Protein AF-A0ABD0N0C5-F1 (afdb_monomer)

Solvent-accessible surface area (backbone atoms only — not comparable to full-atom values): 5506 Å² total; per-residue (Å²): 143,86,85,80,80,77,79,86,85,71,92,83,71,86,67,82,84,66,76,96,76,82,86,44,72,46,57,54,41,39,78,72,68,40,82,89,55,80,86,85,86,66,81,53,97,62,89,50,33,95,64,54,59,76,86,47,50,67,60,54,50,53,55,51,46,53,54,50,51,50,52,52,49,53,50,68,78,51,77,128

Foldseek 3Di:
DDDDDDDPDPPDDPDDDDDDDPPDPQVVCVVVVVVLGDDDDWDDPPPCRVNPDPVCPVVRVVVVVVVVVVSVVVCVVDPD

pLDDT: mean 81.63, std 24.3, range [28.81, 98.56]

Radius of gyration: 15.82 Å; Cα contacts (8 Å, |Δi|>4): 20; chains: 1; bounding box: 46×22×37 Å

Secondary structure (DSSP, 8-state):
-------TT-TT------S--SS-HHHHHHHTT-S-------S-SSSSGGG--GGGHHHHHHHHHHHHHHHHHHHHHS--

InterPro domains:
  IPR000834 Peptidase M14, carboxypeptidase A [PF00246] (19-67)
  IPR000834 Peptidase M14, carboxypeptida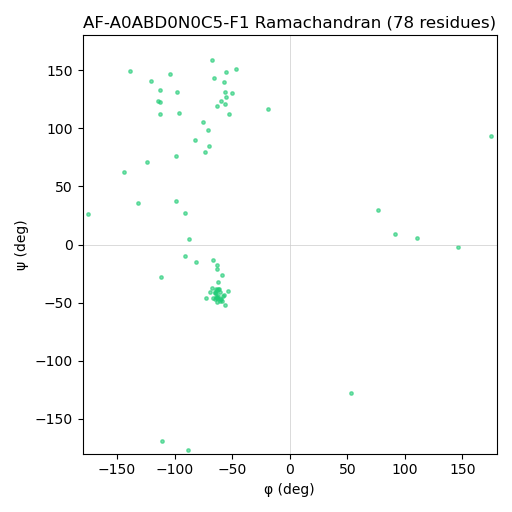se A [PS52035] (1-75)

Sequence (80 aa):
FTHHKAIEGVDEFAMFVSDQASGTSVDWAYLRGIKYSFAFELRDTGKYGFLLPANQIVSTARETWYALRYIMQYVCDHPY

Mean predicted aligned error: 9.48 Å

Structure (mmCIF, N/CA/C/O backbone):
data_AF-A0ABD0N0C5-F1
#
_entry.id   AF-A0ABD0N0C5-F1
#
loop_
_atom_site.group_PDB
_atom_site.id
_atom_site.type_symbol
_atom_site.label_atom_id
_atom_site.label_alt_id
_atom_site.label_comp_id
_atom_site.label_asym_id
_atom_site.label_entity_id
_atom_site.label_seq_id
_atom_site.pdbx_PDB_ins_code
_atom_site.Cartn_x
_atom_site.Cartn_y
_atom_site.Cartn_z
_atom_site.occupancy
_atom_site.B_iso_or_equiv
_atom_site.auth_seq_id
_atom_site.auth_comp_id
_atom_site.auth_asym_id
_atom_site.auth_atom_id
_atom_site.pdbx_PDB_model_num
ATOM 1 N N . PHE A 1 1 ? 27.944 9.554 4.253 1.00 36.47 1 PHE A N 1
ATOM 2 C CA . PHE A 1 1 ? 28.252 9.287 2.835 1.00 36.47 1 PHE A CA 1
ATOM 3 C C . PHE A 1 1 ? 26.934 9.141 2.106 1.00 36.47 1 PHE A C 1
ATOM 5 O O . PHE A 1 1 ? 26.387 8.057 1.978 1.00 36.47 1 PHE A O 1
ATOM 12 N N . THR A 1 2 ? 26.373 10.295 1.778 1.00 35.78 2 THR A N 1
ATOM 13 C CA . THR A 1 2 ? 25.037 10.481 1.219 1.00 35.78 2 THR A CA 1
ATOM 14 C C . THR A 1 2 ? 25.202 10.623 -0.284 1.00 35.78 2 THR A C 1
ATOM 16 O O . THR A 1 2 ? 26.052 11.411 -0.676 1.00 35.78 2 THR A O 1
ATOM 19 N N . HIS A 1 3 ? 24.427 9.895 -1.090 1.00 31.78 3 HIS A N 1
ATOM 20 C CA . HIS A 1 3 ? 23.987 10.267 -2.446 1.00 31.78 3 HIS A CA 1
ATOM 21 C C . HIS A 1 3 ? 23.216 9.089 -3.058 1.00 31.78 3 HIS A C 1
ATOM 23 O O . HIS A 1 3 ? 23.790 8.199 -3.684 1.00 31.78 3 HIS A O 1
ATOM 29 N N . HIS A 1 4 ? 21.894 9.099 -2.911 1.00 37.56 4 HIS A N 1
ATOM 30 C CA . HIS A 1 4 ? 21.017 8.489 -3.902 1.00 37.56 4 HIS A CA 1
ATOM 31 C C . HIS A 1 4 ? 20.249 9.626 -4.555 1.00 37.56 4 HIS A C 1
ATOM 33 O O . HIS A 1 4 ? 19.511 10.354 -3.898 1.00 37.56 4 HIS A O 1
ATOM 39 N N . LYS A 1 5 ? 20.562 9.837 -5.836 1.00 33.59 5 LYS A N 1
ATOM 40 C CA . LYS A 1 5 ? 19.872 10.774 -6.710 1.00 33.59 5 LYS A CA 1
ATOM 41 C C . LYS A 1 5 ? 18.393 10.402 -6.707 1.00 33.59 5 LYS A C 1
ATOM 43 O O . LYS A 1 5 ? 18.051 9.284 -7.086 1.00 33.59 5 LYS A O 1
ATOM 48 N N . ALA A 1 6 ? 17.553 11.342 -6.292 1.00 31.56 6 ALA A N 1
ATOM 49 C CA . ALA A 1 6 ? 16.161 11.353 -6.699 1.00 31.56 6 ALA A CA 1
ATOM 50 C C . ALA A 1 6 ? 16.131 11.356 -8.235 1.00 31.56 6 ALA A C 1
ATOM 52 O O . ALA A 1 6 ? 16.881 12.097 -8.875 1.00 31.56 6 ALA A O 1
ATOM 53 N N . ILE A 1 7 ? 15.334 10.467 -8.819 1.00 36.03 7 ILE A N 1
ATOM 54 C CA . ILE A 1 7 ? 15.041 10.510 -10.247 1.00 36.03 7 ILE A CA 1
ATOM 55 C C . ILE A 1 7 ? 14.048 11.660 -10.421 1.00 36.03 7 ILE A C 1
ATOM 57 O O . ILE A 1 7 ? 12.891 11.545 -10.026 1.00 36.03 7 ILE A O 1
ATOM 61 N N . GLU A 1 8 ? 14.531 12.782 -10.950 1.00 32.97 8 GLU A N 1
ATOM 62 C CA . GLU A 1 8 ? 13.695 13.898 -11.393 1.00 32.97 8 GLU A CA 1
ATOM 63 C C . GLU A 1 8 ? 12.737 13.390 -12.484 1.00 32.97 8 GLU A C 1
ATOM 65 O O . GLU A 1 8 ? 13.187 12.830 -13.486 1.00 32.97 8 GLU A O 1
ATOM 70 N N . GLY A 1 9 ? 11.423 13.549 -12.287 1.00 28.81 9 GLY A N 1
ATOM 71 C CA . GLY A 1 9 ? 10.434 13.254 -13.334 1.00 28.81 9 GLY A CA 1
ATOM 72 C C . GLY A 1 9 ? 9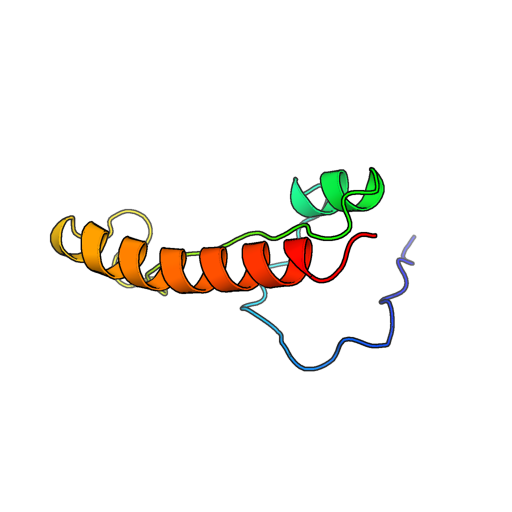.072 12.702 -12.902 1.00 28.81 9 GLY A C 1
ATOM 73 O O . GLY A 1 9 ? 8.225 12.512 -13.769 1.00 28.81 9 GLY A O 1
ATOM 74 N N . VAL A 1 10 ? 8.825 12.453 -11.612 1.00 38.00 10 VAL A N 1
ATOM 75 C CA . VAL A 1 10 ? 7.502 12.016 -11.104 1.00 38.00 10 VAL A CA 1
ATOM 76 C C . VAL A 1 10 ? 7.044 12.818 -9.878 1.00 38.00 10 VAL A C 1
ATOM 78 O O . VAL A 1 10 ? 6.395 12.297 -8.973 1.00 38.00 10 VAL A O 1
ATOM 81 N N . ASP A 1 11 ? 7.371 14.110 -9.853 1.00 35.94 11 ASP A N 1
ATOM 82 C CA . ASP A 1 11 ? 6.796 15.074 -8.911 1.00 35.94 11 ASP A CA 1
ATOM 83 C C . ASP A 1 11 ? 5.347 15.398 -9.315 1.00 35.94 11 ASP A C 1
ATOM 85 O O . ASP A 1 11 ? 5.124 16.412 -9.960 1.00 35.94 11 ASP A O 1
ATOM 89 N N . GLU A 1 12 ? 4.375 14.529 -8.996 1.00 35.41 12 GLU A N 1
ATOM 90 C CA . GLU A 1 12 ? 2.982 14.946 -8.689 1.00 35.41 12 GLU A CA 1
ATOM 91 C C . GLU A 1 12 ? 2.024 13.821 -8.238 1.00 35.41 12 GLU A C 1
ATOM 93 O O . GLU A 1 12 ? 0.809 13.930 -8.382 1.00 35.41 12 GLU A O 1
ATOM 98 N N . PHE A 1 13 ? 2.511 12.729 -7.639 1.00 33.06 13 PHE A N 1
ATOM 99 C CA . PHE A 1 13 ? 1.601 11.788 -6.966 1.00 33.06 13 PHE A CA 1
ATOM 100 C C . PHE A 1 13 ? 2.238 11.192 -5.711 1.00 33.06 13 PHE A C 1
ATOM 102 O O . PHE A 1 13 ? 2.472 9.990 -5.602 1.00 33.06 13 PHE A O 1
ATOM 109 N N . ALA A 1 14 ? 2.545 12.058 -4.744 1.00 39.81 14 ALA A N 1
ATOM 110 C CA . ALA A 1 14 ? 2.939 11.626 -3.409 1.00 39.81 14 ALA A CA 1
ATOM 111 C C . ALA A 1 14 ? 1.717 11.036 -2.681 1.00 39.81 14 ALA A C 1
ATOM 113 O O . ALA A 1 14 ? 1.001 11.707 -1.939 1.00 39.81 14 ALA A O 1
ATOM 114 N N . MET A 1 15 ? 1.484 9.749 -2.933 1.00 42.06 15 MET A N 1
ATOM 115 C CA . MET A 1 15 ? 0.883 8.824 -1.980 1.00 42.06 15 MET A CA 1
ATOM 116 C C . MET A 1 15 ? 1.654 8.962 -0.656 1.00 42.06 15 MET A C 1
ATOM 118 O O . MET A 1 15 ? 2.880 8.999 -0.686 1.00 42.06 15 MET A O 1
ATOM 122 N N . PHE A 1 16 ? 0.934 9.137 0.457 1.00 42.06 16 PHE A N 1
ATOM 123 C CA . PHE A 1 16 ? 1.433 9.337 1.827 1.00 42.06 16 PHE A CA 1
ATOM 124 C C . PHE A 1 16 ? 2.889 8.888 2.057 1.00 42.06 16 PHE A C 1
ATOM 126 O O . PHE A 1 16 ? 3.203 7.706 1.956 1.00 42.06 16 PHE A O 1
ATOM 133 N N . VAL A 1 17 ? 3.771 9.834 2.396 1.00 46.03 17 VAL A N 1
ATOM 134 C CA . VAL A 1 17 ? 5.141 9.528 2.828 1.00 46.03 17 VAL A CA 1
ATOM 135 C C . VAL A 1 17 ? 5.060 8.890 4.218 1.00 46.03 17 VAL A C 1
ATOM 137 O O . VAL A 1 17 ? 4.918 9.600 5.213 1.00 46.03 17 VAL A O 1
ATOM 140 N N . SER A 1 18 ? 5.126 7.558 4.295 1.00 61.31 18 SER A N 1
ATOM 141 C CA . SER A 1 18 ? 5.675 6.895 5.478 1.00 61.31 18 SER A CA 1
ATOM 142 C C . SER A 1 18 ? 7.164 7.248 5.559 1.00 61.31 18 SER A C 1
ATOM 144 O O . SER A 1 18 ? 7.810 7.457 4.529 1.00 61.31 18 SER A O 1
ATOM 146 N N . ASP A 1 19 ? 7.696 7.438 6.769 1.00 71.75 19 ASP A N 1
ATOM 147 C CA . ASP A 1 19 ? 9.088 7.857 6.975 1.00 71.75 19 ASP A CA 1
ATOM 148 C C . ASP A 1 19 ? 10.073 7.050 6.114 1.00 71.75 19 ASP A C 1
ATOM 150 O O . ASP A 1 19 ? 9.841 5.883 5.795 1.00 71.75 19 ASP A O 1
ATOM 154 N N . GLN A 1 20 ? 11.197 7.667 5.741 1.00 79.69 20 GLN A N 1
ATOM 155 C CA . GLN A 1 20 ? 12.168 7.054 4.838 1.00 79.69 20 GLN A CA 1
ATOM 156 C C . GLN A 1 20 ? 12.599 5.657 5.323 1.00 79.69 20 GLN A C 1
ATOM 158 O O . GLN A 1 20 ? 13.306 5.519 6.321 1.00 79.69 20 GLN A O 1
ATOM 163 N N . ALA A 1 21 ? 12.219 4.626 4.565 1.00 84.88 21 ALA A N 1
ATOM 164 C CA . ALA A 1 21 ? 12.586 3.236 4.805 1.00 84.88 21 ALA A CA 1
ATOM 165 C C . ALA A 1 21 ? 13.519 2.738 3.695 1.00 84.88 21 ALA A C 1
ATOM 167 O O . ALA A 1 21 ? 13.256 2.946 2.514 1.00 84.88 21 ALA A O 1
ATOM 168 N N . SER A 1 22 ? 14.619 2.079 4.068 1.00 88.12 22 SER A N 1
ATOM 169 C CA . SER A 1 22 ? 15.530 1.433 3.119 1.00 88.12 22 SER A CA 1
ATOM 170 C C . SER A 1 22 ? 15.342 -0.083 3.121 1.00 88.12 22 SER A C 1
ATOM 172 O O . SER A 1 22 ? 15.055 -0.686 4.155 1.00 88.12 22 SER A O 1
ATOM 174 N N . GLY A 1 23 ? 15.523 -0.710 1.955 1.00 90.44 23 GLY A N 1
ATOM 175 C CA . GLY A 1 23 ? 15.439 -2.167 1.821 1.00 90.44 23 GLY A CA 1
ATOM 176 C C . GLY A 1 23 ? 14.007 -2.698 1.817 1.00 90.44 23 GLY A C 1
ATOM 177 O O . GLY A 1 23 ? 13.771 -3.825 2.256 1.00 90.44 23 GLY A O 1
ATOM 178 N N . THR A 1 24 ? 13.048 -1.905 1.333 1.00 93.12 24 THR A N 1
ATOM 179 C CA . THR A 1 24 ? 11.667 -2.369 1.188 1.00 93.12 24 THR A CA 1
ATOM 180 C C . THR A 1 24 ? 11.571 -3.445 0.100 1.00 93.12 24 THR A C 1
ATOM 182 O O . THR A 1 24 ? 12.423 -3.560 -0.787 1.00 93.12 24 THR A O 1
ATOM 185 N N . SER A 1 25 ? 10.510 -4.252 0.139 1.00 92.88 25 SER A N 1
ATOM 186 C CA . SER A 1 25 ? 10.253 -5.247 -0.909 1.00 92.88 25 SER A CA 1
ATOM 187 C C . SER A 1 25 ? 10.037 -4.601 -2.281 1.00 92.88 25 SER A C 1
ATOM 189 O O . SER A 1 25 ? 10.429 -5.184 -3.292 1.00 92.88 25 SER A O 1
ATOM 191 N N . VAL A 1 26 ? 9.462 -3.394 -2.312 1.00 94.06 26 VAL A N 1
ATOM 192 C CA . VAL A 1 26 ? 9.268 -2.593 -3.527 1.00 94.06 26 VAL A CA 1
ATOM 193 C C . VAL A 1 26 ? 10.616 -2.181 -4.116 1.00 94.06 26 VAL A C 1
ATOM 195 O O . VAL A 1 26 ? 10.835 -2.407 -5.305 1.00 94.06 26 VAL A O 1
ATOM 198 N N . ASP A 1 27 ? 11.542 -1.677 -3.290 1.00 92.31 27 ASP A N 1
ATOM 199 C CA . ASP A 1 27 ? 12.898 -1.321 -3.735 1.00 92.31 27 ASP A CA 1
ATOM 200 C C . ASP A 1 27 ? 13.612 -2.535 -4.329 1.00 92.31 27 ASP A C 1
ATOM 202 O O . ASP A 1 27 ? 14.174 -2.473 -5.423 1.00 92.31 27 ASP A O 1
ATOM 206 N N . TRP A 1 28 ? 13.568 -3.667 -3.619 1.00 94.94 28 TRP A N 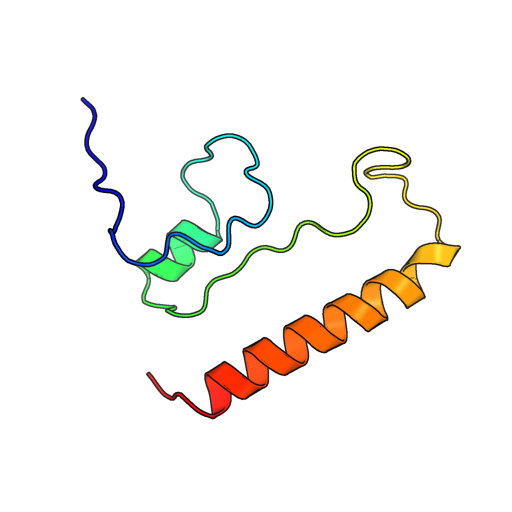1
ATOM 207 C CA . TRP A 1 28 ? 14.203 -4.896 -4.079 1.00 94.94 28 TRP A CA 1
ATOM 208 C C . TRP A 1 28 ? 13.617 -5.372 -5.413 1.00 94.94 28 TRP A C 1
ATOM 210 O O . TRP A 1 28 ? 14.373 -5.678 -6.333 1.00 94.94 28 TRP A O 1
ATOM 220 N N . ALA A 1 29 ? 12.287 -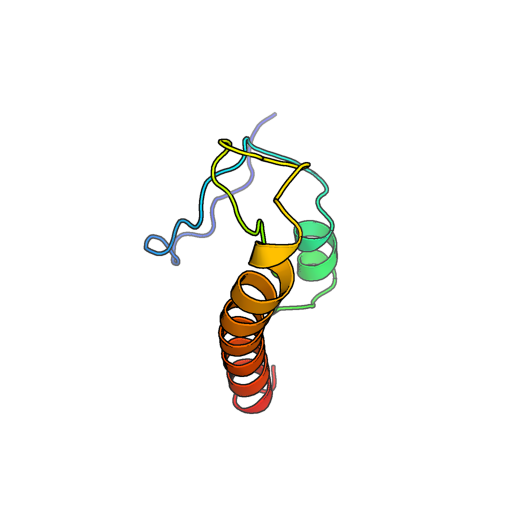5.405 -5.551 1.00 94.69 29 ALA A N 1
ATOM 221 C CA . ALA A 1 29 ? 11.617 -5.836 -6.778 1.00 94.69 29 ALA A CA 1
ATOM 222 C C . ALA A 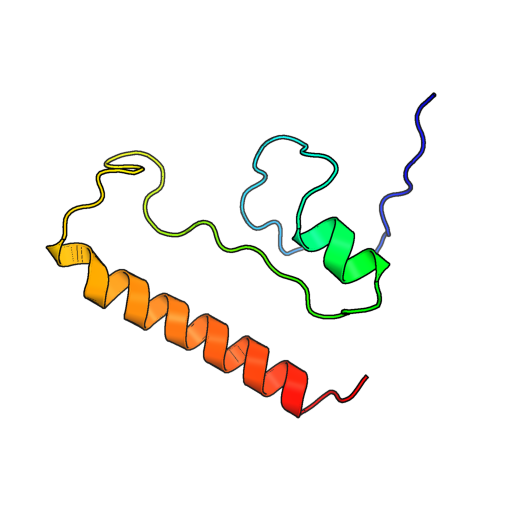1 29 ? 11.967 -4.929 -7.967 1.00 94.69 29 ALA A C 1
ATOM 224 O O . ALA A 1 29 ? 12.317 -5.421 -9.046 1.00 94.69 29 ALA A O 1
ATOM 225 N N . TYR A 1 30 ? 11.961 -3.613 -7.750 1.00 93.06 30 TYR A N 1
ATOM 226 C CA . TYR A 1 30 ? 12.318 -2.636 -8.770 1.00 93.06 30 TYR A CA 1
ATOM 227 C C . TYR A 1 30 ? 13.778 -2.787 -9.222 1.00 93.06 30 TYR A C 1
ATOM 229 O O . TYR A 1 30 ? 14.052 -2.882 -10.419 1.00 93.06 30 TYR A O 1
ATOM 237 N N . LEU A 1 31 ? 14.718 -2.937 -8.279 1.00 95.19 31 LEU A N 1
ATOM 238 C CA . LEU A 1 31 ? 16.136 -3.188 -8.577 1.00 95.19 31 LEU A CA 1
ATOM 239 C C . LEU A 1 31 ? 16.379 -4.525 -9.300 1.00 95.19 31 LEU A C 1
ATOM 241 O O . LEU A 1 31 ? 17.405 -4.695 -9.959 1.00 95.19 31 LEU A O 1
ATOM 245 N N . ARG A 1 32 ? 15.444 -5.477 -9.205 1.00 97.00 32 ARG A N 1
ATOM 246 C CA . ARG A 1 32 ? 15.464 -6.752 -9.940 1.00 97.00 32 ARG A CA 1
ATOM 247 C C . ARG A 1 32 ? 14.818 -6.676 -11.327 1.00 97.00 32 ARG A C 1
ATOM 249 O O . ARG A 1 32 ? 14.736 -7.704 -11.996 1.00 97.00 32 ARG A O 1
ATOM 256 N N . GLY A 1 33 ? 14.400 -5.492 -11.774 1.00 93.69 33 GLY A N 1
ATOM 257 C CA . GLY A 1 33 ? 13.825 -5.265 -13.101 1.00 93.69 33 GLY A CA 1
ATOM 258 C C . GLY A 1 33 ? 12.303 -5.397 -13.166 1.00 93.69 33 GLY A C 1
ATOM 259 O O . GLY A 1 33 ? 11.739 -5.366 -14.258 1.00 93.69 33 GLY A O 1
ATOM 260 N N . ILE A 1 34 ? 11.611 -5.519 -12.028 1.00 95.56 34 ILE A N 1
ATOM 261 C CA . ILE A 1 34 ? 10.145 -5.486 -11.986 1.00 95.56 34 ILE A CA 1
ATOM 262 C C . ILE A 1 34 ? 9.707 -4.016 -11.981 1.00 95.56 34 ILE A C 1
ATOM 264 O O . ILE A 1 34 ? 9.563 -3.389 -10.932 1.00 95.56 34 ILE A O 1
ATOM 268 N N . LYS A 1 35 ? 9.513 -3.459 -13.182 1.00 93.88 35 LYS A N 1
ATOM 269 C CA . LYS A 1 35 ? 9.174 -2.041 -13.417 1.00 93.88 35 LYS A CA 1
ATOM 270 C C . LYS A 1 35 ? 7.951 -1.567 -12.626 1.00 93.88 35 LYS A C 1
ATOM 272 O O . LYS A 1 35 ? 7.941 -0.459 -12.102 1.00 93.88 35 LYS A O 1
ATOM 277 N N . TYR A 1 36 ? 6.933 -2.414 -12.528 1.00 94.06 36 TYR A N 1
ATOM 278 C CA . TYR A 1 36 ? 5.659 -2.103 -11.886 1.00 94.06 36 TYR A CA 1
ATOM 279 C C . TYR A 1 36 ? 5.618 -2.667 -10.460 1.00 94.06 36 TYR A C 1
ATOM 281 O O . TYR A 1 36 ? 4.999 -3.700 -10.212 1.00 94.06 36 TYR A O 1
ATOM 289 N N . SER A 1 37 ? 6.310 -2.001 -9.534 1.00 94.06 37 SER A N 1
ATOM 290 C CA . SER A 1 37 ? 6.399 -2.390 -8.118 1.00 94.06 37 SER A CA 1
ATOM 291 C C . SER A 1 37 ? 5.686 -1.359 -7.235 1.00 94.06 37 SER A C 1
ATOM 293 O O . SER A 1 37 ? 6.031 -0.182 -7.275 1.00 94.06 37 SER A O 1
ATOM 295 N N . PHE A 1 38 ? 4.700 -1.787 -6.437 1.00 93.69 38 PHE A N 1
ATOM 296 C CA . PHE A 1 38 ? 3.850 -0.904 -5.622 1.00 93.69 38 PHE A CA 1
ATOM 297 C C . PHE A 1 38 ? 3.606 -1.488 -4.225 1.00 93.69 38 PHE A C 1
ATOM 299 O O . PHE A 1 38 ? 3.509 -2.706 -4.069 1.00 93.69 38 PHE A O 1
ATOM 306 N N . ALA A 1 39 ? 3.435 -0.619 -3.229 1.00 93.38 39 ALA A N 1
ATOM 307 C CA . ALA A 1 39 ? 2.942 -0.967 -1.898 1.00 93.38 39 ALA A CA 1
ATOM 308 C C . ALA A 1 39 ? 1.655 -0.188 -1.608 1.00 93.38 39 ALA A C 1
ATOM 310 O O . ALA A 1 39 ? 1.549 0.980 -1.968 1.00 93.38 39 ALA A O 1
ATOM 311 N N . PHE A 1 40 ? 0.688 -0.834 -0.957 1.00 93.38 40 PHE A N 1
ATOM 312 C CA . PHE A 1 40 ? -0.565 -0.207 -0.547 1.00 93.38 40 PHE A CA 1
ATOM 313 C C . PHE A 1 40 ? -0.643 -0.153 0.975 1.00 93.38 40 PHE A C 1
ATOM 315 O O . PHE A 1 40 ? -0.619 -1.193 1.632 1.00 93.38 40 PHE A O 1
ATOM 322 N N . GLU A 1 41 ? -0.815 1.047 1.516 1.00 93.69 41 GLU A N 1
ATOM 323 C CA . GLU A 1 41 ? -1.290 1.253 2.881 1.00 93.69 41 GLU A CA 1
ATOM 324 C C . GLU A 1 41 ? -2.801 1.502 2.808 1.00 93.69 41 GLU A C 1
ATOM 326 O O . GLU A 1 41 ? -3.263 2.457 2.183 1.00 93.69 41 GLU A O 1
ATOM 331 N N . LEU A 1 42 ? -3.587 0.563 3.342 1.00 95.31 42 LEU A N 1
ATOM 332 C CA . LEU A 1 42 ? -5.048 0.594 3.251 1.00 95.31 42 LEU A CA 1
ATOM 333 C C . LEU A 1 42 ? -5.660 1.381 4.413 1.00 95.31 42 LEU A C 1
ATOM 335 O O . LEU A 1 42 ? -4.961 1.945 5.249 1.00 95.31 42 LEU A O 1
ATOM 339 N N . ARG A 1 43 ? -6.996 1.414 4.466 1.00 92.38 43 ARG A N 1
ATOM 340 C CA . ARG A 1 43 ? -7.716 2.097 5.539 1.00 92.38 43 ARG A CA 1
ATOM 341 C C . ARG A 1 43 ? -7.296 1.595 6.929 1.00 92.38 43 ARG A C 1
ATOM 343 O O . ARG A 1 43 ? -7.063 0.405 7.111 1.00 92.38 43 ARG A O 1
ATOM 350 N N . ASP A 1 44 ? -7.325 2.436 7.952 1.00 94.50 44 ASP A N 1
ATOM 351 C CA . ASP A 1 44 ? -7.662 3.866 7.944 1.00 94.50 44 ASP A CA 1
ATOM 352 C C . ASP A 1 44 ? -6.434 4.749 8.225 1.00 94.50 44 ASP A C 1
ATOM 354 O O . ASP A 1 44 ? -5.306 4.277 8.230 1.00 94.50 44 ASP A O 1
ATOM 358 N N . THR A 1 45 ? -6.644 6.045 8.460 1.00 93.44 45 THR A N 1
ATOM 359 C CA . THR A 1 45 ? -5.568 7.003 8.761 1.00 93.44 45 THR A CA 1
ATOM 360 C C . THR A 1 45 ? -5.293 7.139 10.267 1.00 93.44 45 THR A C 1
ATOM 362 O O . THR A 1 45 ? -4.894 8.208 10.724 1.00 93.44 45 THR A O 1
ATOM 365 N N . GLY A 1 46 ? -5.566 6.095 11.061 1.00 91.31 46 GLY A N 1
ATOM 366 C CA . GLY A 1 46 ? -5.184 6.020 12.476 1.0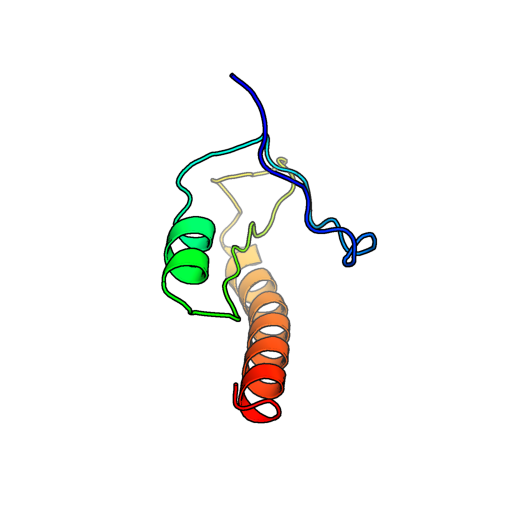0 91.31 46 GLY A CA 1
ATOM 367 C C . GLY A 1 46 ? -6.321 6.088 13.501 1.00 91.31 46 GLY A C 1
ATOM 368 O O . GLY A 1 46 ? -6.040 6.107 14.696 1.00 91.31 46 GLY A O 1
ATOM 369 N N . LYS A 1 47 ? -7.599 6.101 13.089 1.00 95.44 47 LYS A N 1
ATOM 370 C CA . LYS A 1 47 ? -8.726 6.045 14.046 1.00 95.44 47 LYS A CA 1
ATOM 371 C C . LYS A 1 47 ? -8.865 4.648 14.652 1.00 95.44 47 LYS A C 1
ATOM 373 O O . LYS A 1 47 ? -9.062 4.512 15.857 1.00 95.44 47 LYS A O 1
ATOM 378 N N . TYR A 1 48 ? -8.798 3.628 13.809 1.00 95.56 48 TYR A N 1
ATOM 379 C CA . TYR A 1 48 ? -8.815 2.220 14.183 1.00 95.56 48 TYR A CA 1
ATOM 380 C C . TYR A 1 48 ? -7.458 1.558 13.917 1.00 95.56 48 TYR A C 1
ATOM 382 O O . TYR A 1 48 ? -7.100 0.608 14.614 1.00 95.56 48 TYR A O 1
ATOM 390 N N . GLY A 1 49 ? -6.692 2.058 12.939 1.00 94.56 49 GLY A N 1
ATOM 391 C CA . GLY A 1 49 ? -5.397 1.513 12.548 1.00 94.56 49 GLY A CA 1
ATOM 392 C C . GLY A 1 49 ? -5.496 0.020 12.243 1.00 94.56 49 GLY A C 1
ATOM 393 O O . GLY A 1 49 ? -6.380 -0.428 11.512 1.00 94.56 49 GLY A O 1
ATOM 394 N N . PHE A 1 50 ? -4.629 -0.773 12.874 1.00 95.06 50 PHE A N 1
ATOM 395 C CA . PHE A 1 50 ? -4.614 -2.231 12.721 1.00 95.06 50 PHE A CA 1
ATOM 396 C C . PHE A 1 50 ? -5.893 -2.932 13.210 1.00 95.06 50 PHE A C 1
ATOM 398 O O . PHE A 1 50 ? -6.141 -4.073 12.832 1.00 95.06 50 PHE A O 1
ATOM 405 N N . LEU A 1 51 ? -6.714 -2.272 14.033 1.00 97.44 51 LEU A N 1
ATOM 406 C CA . LEU A 1 51 ? -7.971 -2.811 14.563 1.00 97.44 51 LEU A CA 1
ATOM 407 C C . LEU A 1 51 ? -9.187 -2.316 13.767 1.00 97.44 51 LEU A C 1
ATOM 409 O O . LEU A 1 51 ? -10.245 -2.037 14.337 1.00 97.44 51 LEU A O 1
ATOM 413 N N . LEU A 1 52 ? -9.038 -2.189 12.445 1.00 96.69 52 LEU A N 1
ATOM 414 C CA . LEU A 1 52 ? -10.115 -1.769 11.556 1.00 96.69 52 LEU A CA 1
ATOM 415 C C . LEU A 1 52 ? -11.351 -2.683 11.723 1.00 96.69 52 LEU A C 1
ATOM 417 O O . LEU A 1 52 ? -11.237 -3.906 11.601 1.00 96.69 52 LEU A O 1
ATOM 421 N N . PRO A 1 53 ? -12.548 -2.123 11.979 1.00 98.06 53 PRO A N 1
ATOM 422 C CA . PRO A 1 53 ? -13.763 -2.906 12.162 1.00 98.06 53 PRO A CA 1
ATOM 423 C C . PRO A 1 53 ? -14.085 -3.818 10.970 1.00 98.06 53 PRO A C 1
ATOM 425 O O . PRO A 1 53 ? -14.012 -3.404 9.812 1.00 98.06 53 PRO A O 1
ATOM 428 N N . ALA A 1 54 ? -14.537 -5.044 11.254 1.00 98.19 54 ALA A N 1
ATOM 429 C CA . ALA A 1 54 ? -14.824 -6.056 10.232 1.00 98.19 54 ALA A CA 1
ATOM 430 C C . ALA A 1 54 ? -15.877 -5.617 9.192 1.00 98.19 54 ALA A C 1
ATOM 432 O O . ALA A 1 54 ? -15.843 -6.055 8.043 1.00 98.19 54 ALA A O 1
ATOM 433 N N . ASN A 1 55 ? -16.785 -4.706 9.557 1.00 98.00 55 ASN A N 1
ATOM 434 C CA . ASN A 1 55 ? -17.768 -4.143 8.626 1.00 98.00 55 ASN A CA 1
ATOM 435 C C . ASN A 1 55 ? -17.141 -3.263 7.525 1.00 98.00 55 ASN A C 1
ATOM 437 O O . ASN A 1 55 ? -17.813 -2.981 6.535 1.00 98.00 55 ASN A O 1
ATOM 441 N N . GLN A 1 56 ? -15.871 -2.863 7.656 1.00 98.12 56 GLN A N 1
ATOM 442 C CA . GLN A 1 56 ? -15.144 -2.110 6.632 1.00 98.12 56 GLN A CA 1
ATOM 443 C C . GLN A 1 56 ? -14.379 -3.002 5.643 1.00 98.12 56 GLN A C 1
ATOM 445 O O . GLN A 1 56 ? -13.942 -2.501 4.608 1.00 98.12 56 GLN A O 1
ATOM 450 N N . ILE A 1 57 ? -14.257 -4.314 5.892 1.00 98.00 57 ILE A N 1
ATOM 451 C CA . ILE A 1 57 ? -13.472 -5.233 5.044 1.00 98.00 57 ILE A CA 1
ATOM 452 C C . ILE A 1 57 ? -13.950 -5.183 3.590 1.00 98.00 57 ILE A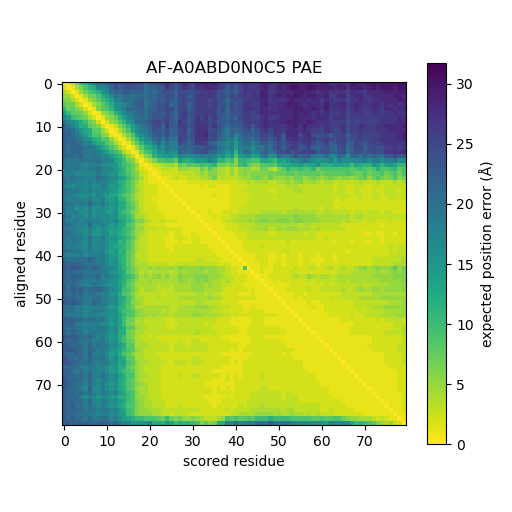 C 1
ATOM 454 O O . ILE A 1 57 ? -13.159 -4.955 2.677 1.00 98.00 57 ILE A O 1
ATOM 458 N N . VAL A 1 58 ? -15.256 -5.350 3.363 1.00 98.56 58 VAL A N 1
ATOM 459 C CA . VAL A 1 58 ? -15.818 -5.414 2.004 1.00 98.56 58 VAL A CA 1
ATOM 460 C C . VAL A 1 58 ? -15.695 -4.072 1.280 1.00 98.56 58 VAL A C 1
ATOM 462 O O . VAL A 1 58 ? -15.427 -4.051 0.079 1.00 98.56 58 VAL A O 1
ATOM 465 N N . SER A 1 59 ? -15.866 -2.947 1.984 1.00 98.12 59 SER A N 1
ATOM 466 C CA . SER A 1 59 ? -15.687 -1.624 1.378 1.00 98.12 59 SER A CA 1
ATOM 467 C C . SER A 1 59 ? -14.235 -1.370 0.981 1.00 98.12 59 SER A C 1
ATOM 469 O O . SER A 1 59 ? -14.001 -0.965 -0.155 1.00 98.12 59 SER A O 1
ATOM 471 N N . THR A 1 60 ? -13.278 -1.674 1.864 1.00 98.12 60 THR A N 1
ATOM 472 C CA . THR A 1 60 ? -11.842 -1.502 1.603 1.00 98.12 60 THR A CA 1
ATOM 473 C C . THR A 1 60 ? -11.378 -2.422 0.474 1.00 98.12 60 THR A C 1
ATOM 475 O O . THR A 1 60 ? -10.655 -2.002 -0.426 1.00 98.12 60 THR A O 1
ATOM 478 N N . ALA A 1 61 ? -11.840 -3.675 0.456 1.00 98.06 61 ALA A N 1
ATOM 479 C CA . ALA A 1 61 ? -11.508 -4.616 -0.608 1.00 98.06 61 ALA A CA 1
ATOM 480 C C . ALA A 1 61 ? -12.048 -4.159 -1.973 1.00 98.06 61 ALA A C 1
ATOM 482 O O . ALA A 1 61 ? -11.338 -4.244 -2.971 1.00 98.06 61 ALA A O 1
ATOM 483 N N . ARG A 1 62 ? -13.284 -3.642 -2.031 1.00 98.56 62 ARG A N 1
ATOM 484 C CA . ARG A 1 62 ? -13.906 -3.205 -3.290 1.00 98.56 62 ARG A CA 1
ATOM 485 C C . ARG A 1 62 ? -13.170 -2.027 -3.924 1.00 98.56 62 ARG A C 1
ATOM 487 O O . ARG A 1 62 ? -12.940 -2.048 -5.127 1.00 98.56 62 ARG A O 1
ATOM 494 N N . GLU A 1 63 ? -12.806 -1.015 -3.142 1.00 96.88 63 GLU A N 1
ATOM 495 C CA . GLU A 1 63 ? -12.052 0.126 -3.679 1.00 96.88 63 GLU A CA 1
ATOM 496 C C . GLU A 1 63 ? -10.623 -0.265 -4.076 1.00 96.88 63 GLU A C 1
ATOM 498 O O . GLU A 1 63 ? -10.169 0.097 -5.160 1.00 96.88 63 GLU A O 1
ATOM 503 N N . THR A 1 64 ? -9.957 -1.098 -3.266 1.00 97.38 64 THR A N 1
ATOM 504 C CA . THR A 1 64 ? -8.609 -1.606 -3.568 1.00 97.38 64 THR A CA 1
ATOM 505 C C . THR A 1 64 ? -8.619 -2.433 -4.850 1.00 97.38 64 THR A C 1
ATOM 507 O O . THR A 1 64 ? -7.718 -2.323 -5.678 1.00 97.38 64 THR A O 1
ATOM 510 N N . TRP A 1 65 ? -9.673 -3.224 -5.069 1.00 97.88 65 TRP A N 1
ATOM 511 C CA . TRP A 1 65 ? -9.833 -4.011 -6.286 1.00 97.88 65 TRP A CA 1
ATOM 512 C C . TRP A 1 65 ? -9.918 -3.146 -7.545 1.00 97.88 65 TRP A C 1
ATOM 514 O O . TRP A 1 65 ? -9.340 -3.510 -8.569 1.00 97.88 65 TRP A O 1
ATOM 524 N N . TYR A 1 66 ? -10.586 -1.992 -7.487 1.00 97.94 66 TYR A N 1
ATOM 525 C CA . TYR A 1 66 ? -10.618 -1.075 -8.627 1.00 97.94 66 TYR A CA 1
ATOM 526 C C . TYR A 1 66 ? -9.231 -0.507 -8.948 1.00 97.94 66 TYR A C 1
ATOM 528 O O . TYR A 1 66 ? -8.856 -0.476 -10.120 1.00 97.94 66 TYR A O 1
ATOM 536 N N . ALA A 1 67 ? -8.443 -0.143 -7.931 1.00 94.88 67 ALA A N 1
ATOM 537 C CA . ALA A 1 67 ? -7.061 0.300 -8.123 1.00 94.88 67 ALA A CA 1
ATOM 538 C C . ALA A 1 67 ? -6.178 -0.812 -8.720 1.00 94.88 67 ALA A C 1
ATOM 540 O O . ALA A 1 67 ? -5.466 -0.586 -9.698 1.00 94.88 67 ALA A O 1
ATOM 541 N N . LEU A 1 68 ? -6.281 -2.038 -8.194 1.00 97.25 68 LEU A N 1
ATOM 542 C CA . LEU A 1 68 ? -5.556 -3.2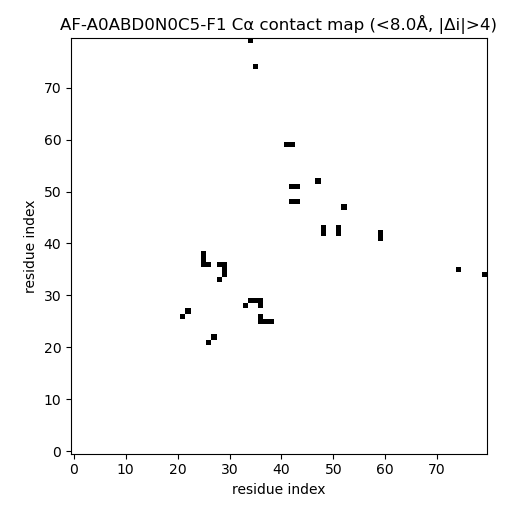00 -8.719 1.00 97.25 68 LEU A CA 1
ATOM 543 C C . LEU A 1 68 ? -5.915 -3.487 -10.176 1.00 97.25 68 LEU A C 1
ATOM 545 O O . LEU A 1 68 ? -5.025 -3.669 -11.000 1.00 97.25 68 LEU A O 1
ATOM 549 N N . ARG A 1 69 ? -7.210 -3.488 -10.512 1.00 97.88 69 ARG A N 1
ATOM 550 C CA . ARG A 1 69 ? -7.696 -3.674 -11.886 1.00 97.88 69 ARG A CA 1
ATOM 551 C C . ARG A 1 69 ? -7.113 -2.639 -12.837 1.00 97.88 69 ARG A C 1
ATOM 553 O O . ARG A 1 69 ? -6.711 -3.005 -13.936 1.00 97.88 69 ARG A O 1
ATOM 560 N N . TYR A 1 70 ? -7.059 -1.379 -12.415 1.00 97.69 70 TYR A N 1
ATOM 561 C CA . TYR A 1 70 ? -6.474 -0.308 -13.211 1.00 97.69 70 TYR A CA 1
ATOM 562 C C . TYR A 1 70 ? -4.978 -0.538 -13.462 1.00 97.69 70 TYR A C 1
ATOM 564 O O . TYR A 1 70 ? -4.546 -0.517 -14.612 1.00 97.69 70 TYR A O 1
ATOM 572 N N . ILE A 1 71 ? -4.203 -0.841 -12.414 1.00 95.94 71 ILE A N 1
ATOM 573 C CA . ILE A 1 71 ? -2.766 -1.133 -12.543 1.00 95.94 71 ILE A CA 1
ATOM 574 C C . ILE A 1 71 ? -2.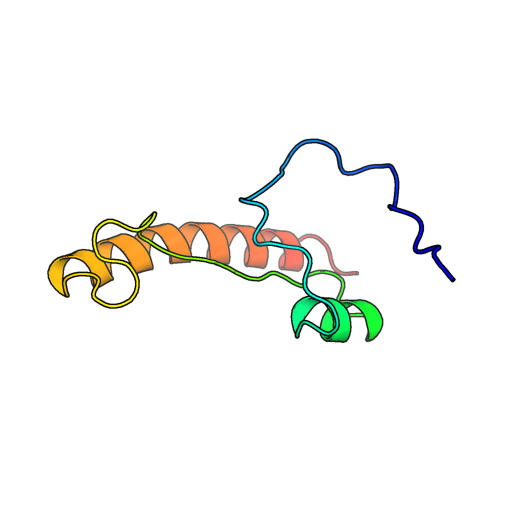546 -2.344 -13.450 1.00 95.94 71 ILE A C 1
ATOM 576 O O . ILE A 1 71 ? -1.750 -2.275 -14.377 1.00 95.94 71 ILE A O 1
ATOM 580 N N . MET A 1 72 ? -3.268 -3.442 -13.227 1.00 97.00 72 MET A N 1
ATOM 581 C CA . MET A 1 72 ? -3.125 -4.660 -14.028 1.00 97.00 72 MET A CA 1
ATOM 582 C C . MET A 1 72 ? -3.452 -4.423 -15.502 1.00 97.00 72 MET A C 1
ATOM 584 O O . MET A 1 72 ? -2.737 -4.924 -16.365 1.00 97.00 72 MET A O 1
ATOM 588 N N . GLN A 1 73 ? -4.500 -3.648 -15.794 1.00 98.19 73 GLN A N 1
ATOM 589 C CA . GLN A 1 73 ? -4.838 -3.278 -17.166 1.00 98.19 73 GLN A CA 1
ATOM 590 C C . GLN A 1 73 ? -3.723 -2.435 -17.792 1.00 98.19 73 GLN A C 1
ATOM 592 O O . GLN A 1 73 ? -3.262 -2.754 -18.881 1.00 98.19 73 GLN A O 1
ATOM 597 N N . TYR A 1 74 ? -3.220 -1.430 -17.070 1.00 97.00 74 TYR A N 1
ATOM 598 C CA . TYR A 1 74 ? -2.109 -0.606 -17.538 1.00 97.00 74 TYR A CA 1
ATOM 599 C C . TYR A 1 74 ? -0.864 -1.445 -17.855 1.00 97.00 74 TYR A C 1
ATOM 601 O O . TYR A 1 74 ? -0.265 -1.272 -18.911 1.00 97.00 74 TYR A O 1
ATOM 609 N N . VAL A 1 75 ? -0.506 -2.395 -16.986 1.00 97.25 75 VAL A N 1
ATOM 610 C CA . VAL A 1 75 ? 0.604 -3.332 -17.225 1.00 97.25 75 VAL A CA 1
ATOM 611 C C . VAL A 1 75 ? 0.344 -4.219 -18.446 1.00 97.25 75 VAL A C 1
ATOM 613 O O . VAL A 1 75 ? 1.265 -4.471 -19.217 1.00 97.25 75 VAL A O 1
ATOM 616 N N . CYS A 1 76 ? -0.894 -4.681 -18.645 1.00 97.50 76 CYS A N 1
ATOM 617 C CA . CYS A 1 76 ? -1.262 -5.493 -19.806 1.00 97.50 76 CYS A CA 1
ATOM 618 C C . CYS A 1 76 ? -1.112 -4.721 -21.125 1.00 97.50 76 CYS A C 1
ATOM 620 O O . CYS A 1 76 ? -0.678 -5.295 -22.122 1.00 97.50 76 CYS A O 1
ATOM 622 N N . ASP A 1 77 ? -1.455 -3.432 -21.122 1.00 97.94 77 ASP A N 1
ATOM 623 C CA . ASP A 1 77 ? -1.420 -2.577 -22.312 1.00 97.94 77 ASP A CA 1
ATOM 624 C C . ASP A 1 77 ? -0.009 -2.036 -22.615 1.00 97.94 77 ASP A C 1
ATOM 626 O O . ASP A 1 77 ? 0.251 -1.575 -23.726 1.00 97.94 77 ASP A O 1
ATOM 630 N N . HIS A 1 78 ? 0.916 -2.123 -21.651 1.00 95.94 78 HIS A N 1
ATOM 631 C CA . HIS A 1 78 ? 2.297 -1.642 -21.762 1.00 95.94 78 HIS A CA 1
ATOM 632 C C . HIS A 1 78 ? 3.295 -2.771 -21.466 1.00 95.94 78 HIS A C 1
ATOM 634 O O . HIS A 1 78 ? 3.955 -2.763 -20.419 1.00 95.94 78 HIS A O 1
ATOM 640 N N . PRO A 1 79 ? 3.425 -3.762 -22.367 1.00 85.94 79 PRO A N 1
ATOM 641 C CA . PRO A 1 79 ? 4.473 -4.758 -22.233 1.00 85.94 79 PRO A CA 1
ATOM 642 C C . PRO A 1 79 ? 5.840 -4.060 -22.334 1.00 85.94 79 PRO A C 1
ATOM 644 O O . PRO A 1 79 ? 6.128 -3.450 -23.359 1.00 85.94 79 PRO A O 1
ATOM 647 N N . TYR A 1 80 ? 6.628 -4.183 -21.253 1.00 80.69 80 TYR A N 1
ATOM 648 C CA . TYR A 1 80 ? 7.992 -3.660 -21.013 1.00 80.69 80 TYR A CA 1
ATOM 649 C C . TYR A 1 80 ? 8.183 -2.130 -21.081 1.00 80.69 80 TYR A C 1
ATOM 651 O O . TYR A 1 80 ? 8.256 -1.519 -22.164 1.00 80.69 80 TYR A O 1
#

Organism: Cirrhinus mrigala (NCBI:txid683832)